Protein AF-A0A6V7KI83-F1 (afdb_monomer_lite)

Organism: NCBI:txid1563983

Secondary structure (DSSP, 8-state):
--TTT-THHHHHIIIIIISHHHHHHHIIIIIIHHHHHHHHTTB-TTSSB-----

Sequence (54 aa):
ENLEHCDFIALRNMVIRTHLQDLKEVTNNVHYENFRCRTLAGLGVDGKPTRISN

Structure (mmCIF, N/CA/C/O backbone):
data_AF-A0A6V7KI83-F1
#
_entry.id   AF-A0A6V7KI83-F1
#
loop_
_atom_site.group_PDB
_atom_site.id
_atom_site.type_symbol
_atom_site.label_atom_id
_atom_site.label_alt_id
_atom_site.label_comp_id
_atom_site.label_asym_id
_atom_site.label_entity_id
_atom_site.label_seq_id
_atom_site.pdbx_PDB_ins_code
_atom_site.Cartn_x
_atom_site.Cartn_y
_atom_site.Cartn_z
_atom_site.occupancy
_atom_site.B_iso_or_equiv
_atom_site.auth_seq_id
_atom_site.auth_comp_id
_atom_site.auth_asym_id
_atom_site.auth_atom_id
_atom_site.pdbx_PDB_model_num
ATOM 1 N N . GLU A 1 1 ? -11.619 4.524 20.735 1.00 55.66 1 GLU A N 1
ATOM 2 C CA . GLU A 1 1 ? -12.226 4.769 19.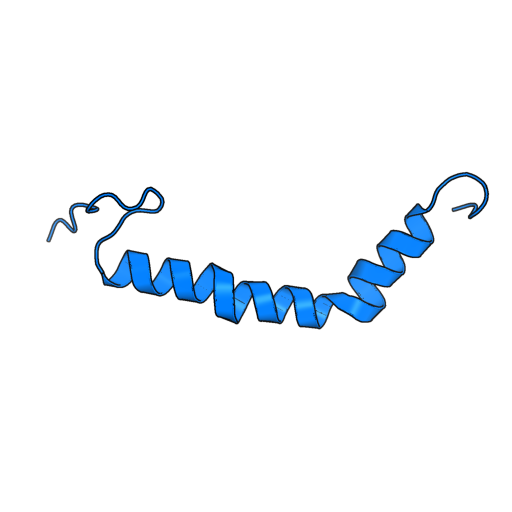411 1.00 55.66 1 GLU A CA 1
ATOM 3 C C . GLU A 1 1 ? -13.739 4.770 19.597 1.00 55.66 1 GLU A C 1
ATOM 5 O O . GLU A 1 1 ? -14.292 3.719 19.889 1.00 55.66 1 GLU A O 1
ATOM 10 N N . ASN A 1 2 ? -14.380 5.939 19.578 1.00 59.56 2 ASN A N 1
ATOM 11 C CA . ASN A 1 2 ? -15.833 6.043 19.731 1.00 59.56 2 ASN A CA 1
ATOM 12 C C . ASN A 1 2 ? -16.465 6.100 18.331 1.00 59.56 2 ASN A C 1
ATOM 14 O O . ASN A 1 2 ? -16.101 6.974 17.544 1.00 59.56 2 ASN A O 1
ATOM 18 N N . LEU A 1 3 ? -17.378 5.174 18.030 1.00 61.88 3 LEU A N 1
ATOM 19 C CA . LEU A 1 3 ? -18.087 5.083 16.746 1.00 61.88 3 LEU A CA 1
ATOM 20 C C . LEU A 1 3 ? -18.940 6.329 16.448 1.00 61.88 3 LEU A C 1
ATOM 22 O O . LEU A 1 3 ? -19.266 6.572 15.295 1.00 61.88 3 LEU A O 1
ATO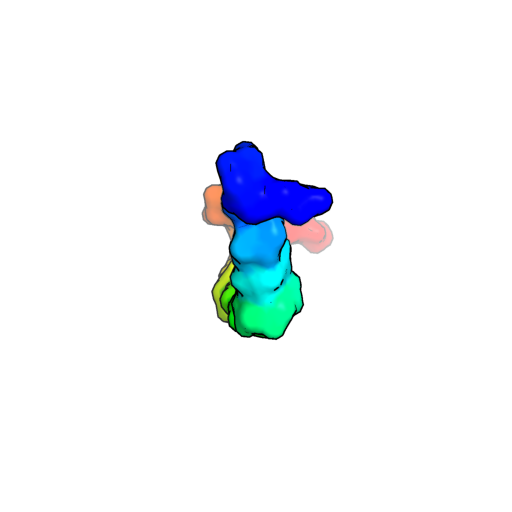M 26 N N . GLU A 1 4 ? -19.267 7.135 17.462 1.00 69.38 4 GLU A N 1
ATOM 27 C CA . GLU A 1 4 ? -20.036 8.379 17.306 1.00 69.38 4 GLU A CA 1
ATOM 28 C C . GLU A 1 4 ? -19.200 9.569 16.809 1.00 69.38 4 GLU A C 1
ATOM 30 O O . GLU A 1 4 ? -19.755 10.598 16.431 1.00 69.38 4 GLU A O 1
ATOM 35 N N . HIS A 1 5 ? -17.865 9.458 16.817 1.00 77.62 5 HIS A N 1
ATOM 36 C CA . HIS A 1 5 ? -16.970 10.566 16.463 1.00 77.62 5 HIS A CA 1
ATOM 37 C C . HIS A 1 5 ? -16.223 10.370 15.143 1.00 77.62 5 HIS A C 1
ATOM 39 O O . HIS A 1 5 ? -15.747 11.357 14.581 1.00 77.62 5 HIS A O 1
ATOM 45 N N . CYS A 1 6 ? -16.096 9.136 14.644 1.00 78.56 6 CYS A N 1
ATOM 46 C CA . CYS A 1 6 ? -15.562 8.865 13.311 1.00 78.56 6 CYS A CA 1
ATOM 47 C C . CYS A 1 6 ? -15.797 7.417 12.858 1.00 78.56 6 CYS A C 1
ATOM 49 O O . CYS A 1 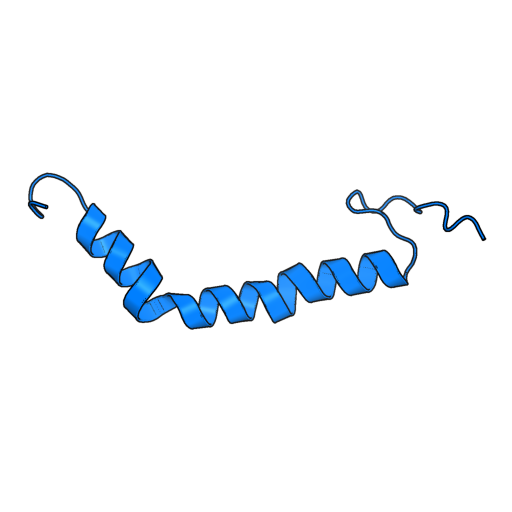6 ? -15.842 6.481 13.658 1.00 78.56 6 CYS A O 1
ATOM 51 N N . ASP A 1 7 ? -15.780 7.221 11.541 1.00 87.06 7 ASP A N 1
ATOM 52 C CA . ASP A 1 7 ? -15.892 5.905 10.902 1.00 87.06 7 ASP A CA 1
ATOM 53 C C . ASP A 1 7 ? -14.583 5.100 10.922 1.00 87.06 7 ASP A C 1
ATOM 55 O O . ASP A 1 7 ? -14.445 4.093 10.228 1.00 87.06 7 ASP A O 1
ATOM 59 N N . PHE A 1 8 ? -13.588 5.519 11.710 1.00 89.06 8 PHE A N 1
ATOM 60 C CA . PHE A 1 8 ? -12.251 4.926 11.697 1.00 89.06 8 PHE A CA 1
ATOM 61 C C . PHE A 1 8 ? -12.273 3.417 11.975 1.00 89.06 8 PHE A C 1
ATOM 63 O O . PHE A 1 8 ? -11.592 2.650 11.295 1.00 89.06 8 PHE A O 1
ATOM 70 N N . ILE A 1 9 ? -13.106 2.967 12.919 1.00 86.88 9 ILE A N 1
ATOM 71 C CA . ILE A 1 9 ? -13.240 1.538 13.236 1.00 86.88 9 ILE A CA 1
ATOM 72 C C . ILE A 1 9 ? -13.851 0.771 12.058 1.00 86.88 9 ILE A C 1
ATOM 74 O O . ILE A 1 9 ? -13.380 -0.321 11.729 1.00 86.88 9 ILE A O 1
ATOM 78 N N . ALA A 1 10 ? -14.887 1.329 11.424 1.00 87.75 10 ALA A N 1
ATOM 79 C CA . ALA A 1 10 ? -15.550 0.712 10.280 1.00 87.75 10 ALA A CA 1
ATOM 80 C C . ALA A 1 10 ? -14.585 0.604 9.093 1.00 87.75 10 ALA A C 1
ATOM 82 O O . ALA A 1 10 ? -14.416 -0.482 8.539 1.00 87.75 10 ALA A O 1
ATOM 83 N N . LEU A 1 11 ? -13.863 1.687 8.788 1.00 90.94 11 LEU A N 1
ATOM 84 C CA . LEU A 1 11 ? -12.852 1.725 7.737 1.00 90.94 11 LEU A CA 1
ATOM 85 C C . LEU A 1 11 ? -11.712 0.733 8.005 1.00 90.94 11 LEU A C 1
ATOM 87 O O . LEU A 1 11 ? -11.365 -0.058 7.130 1.00 90.94 11 LEU A O 1
ATOM 91 N N . ARG A 1 12 ? -11.160 0.711 9.224 1.00 92.94 12 ARG A N 1
ATOM 92 C CA . ARG A 1 12 ? -10.097 -0.229 9.612 1.00 92.94 12 ARG A CA 1
ATOM 93 C C . ARG A 1 12 ? -10.545 -1.677 9.447 1.00 92.94 12 ARG A C 1
ATOM 95 O O . ARG A 1 12 ? -9.800 -2.497 8.917 1.00 92.94 12 ARG A O 1
ATOM 102 N N . ASN A 1 13 ? -11.747 -2.006 9.916 1.00 90.56 13 ASN A N 1
ATOM 103 C CA . ASN A 1 13 ? -12.272 -3.363 9.815 1.00 90.56 13 ASN A CA 1
ATOM 104 C C . ASN A 1 13 ? -12.530 -3.747 8.355 1.00 90.56 13 ASN A C 1
ATOM 106 O O . ASN A 1 13 ? -12.157 -4.847 7.958 1.00 90.56 13 ASN A O 1
ATOM 110 N N . MET A 1 14 ? -13.088 -2.839 7.554 1.00 92.81 14 MET A N 1
ATOM 111 C CA . MET A 1 14 ? -13.294 -3.056 6.126 1.00 92.81 14 MET A CA 1
ATOM 112 C C . MET A 1 14 ? -11.966 -3.345 5.413 1.00 92.81 14 MET A C 1
ATOM 114 O O . MET A 1 14 ? -11.839 -4.356 4.731 1.00 92.81 14 MET A O 1
ATOM 118 N N . VAL A 1 15 ? -10.952 -2.502 5.619 1.00 92.50 15 VAL A N 1
ATOM 119 C CA . VAL A 1 15 ? -9.659 -2.633 4.936 1.00 92.50 15 VAL A CA 1
ATOM 120 C C . VAL A 1 15 ? -8.888 -3.862 5.411 1.00 92.50 15 VAL A C 1
ATOM 122 O O . VAL A 1 15 ? -8.404 -4.627 4.587 1.00 92.50 15 VAL A O 1
ATOM 125 N N . ILE A 1 16 ? -8.760 -4.073 6.723 1.00 92.06 16 ILE A N 1
ATOM 126 C CA . ILE A 1 16 ? -7.828 -5.071 7.270 1.00 92.06 16 ILE A CA 1
ATOM 127 C C . ILE A 1 16 ? -8.487 -6.439 7.448 1.00 92.06 16 ILE A C 1
ATOM 129 O O . ILE A 1 16 ? -7.844 -7.458 7.208 1.00 92.06 16 ILE A O 1
ATOM 133 N N . ARG A 1 17 ? -9.747 -6.490 7.900 1.00 88.94 17 ARG A N 1
ATOM 134 C CA . ARG A 1 17 ? -10.391 -7.763 8.266 1.00 88.94 17 ARG A CA 1
ATOM 135 C C . ARG A 1 17 ? -11.107 -8.427 7.103 1.00 88.94 17 ARG A C 1
ATOM 137 O O . ARG A 1 17 ? -11.153 -9.650 7.080 1.00 88.94 17 ARG A O 1
ATOM 144 N N . THR A 1 18 ? -11.679 -7.651 6.184 1.00 91.19 18 THR A N 1
ATOM 145 C CA . THR A 1 18 ? -12.514 -8.210 5.111 1.00 91.19 18 THR A CA 1
ATOM 146 C C . THR A 1 18 ? -11.905 -8.068 3.720 1.00 91.19 18 THR A C 1
ATOM 148 O O . THR A 1 18 ? -11.968 -9.030 2.970 1.00 91.19 18 THR A O 1
ATOM 151 N N . HIS A 1 19 ? -11.258 -6.946 3.383 1.00 93.00 19 HIS A N 1
ATOM 152 C CA . HIS A 1 19 ? -10.852 -6.669 1.992 1.00 93.00 19 HIS A CA 1
ATOM 153 C C . HIS A 1 19 ? -9.340 -6.735 1.729 1.00 93.00 19 HIS A C 1
ATOM 155 O O . HIS A 1 19 ? -8.909 -6.564 0.591 1.00 93.00 19 HIS A O 1
ATOM 161 N N . LEU A 1 20 ? -8.503 -6.981 2.744 1.00 96.50 20 LEU A N 1
ATOM 162 C CA . LE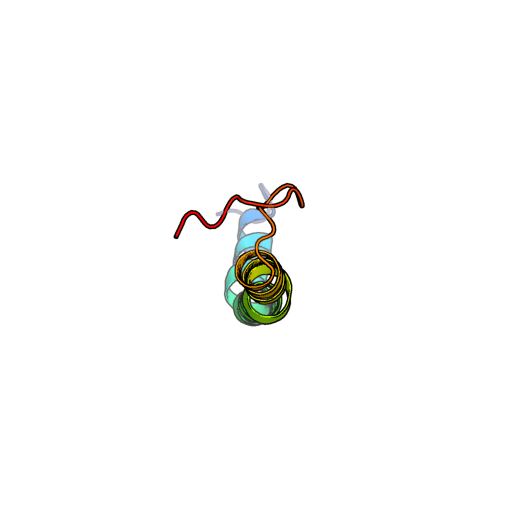U A 1 20 ? -7.043 -6.936 2.576 1.00 96.50 20 LEU A CA 1
ATOM 163 C C . LEU A 1 20 ? -6.538 -7.944 1.539 1.00 96.50 20 LEU A C 1
ATOM 165 O O . LEU A 1 20 ? -5.599 -7.656 0.798 1.00 96.50 20 LEU A O 1
ATOM 169 N N . GLN A 1 21 ? -7.140 -9.132 1.503 1.00 96.38 21 GLN A N 1
ATOM 170 C CA . GLN A 1 21 ? -6.731 -10.178 0.576 1.00 96.38 21 GLN A CA 1
ATOM 171 C C . GLN A 1 21 ? -7.056 -9.795 -0.873 1.00 96.38 21 GLN A C 1
ATOM 173 O O . GLN A 1 21 ? -6.168 -9.881 -1.719 1.00 96.38 21 GLN A O 1
ATOM 178 N N . ASP A 1 22 ? -8.252 -9.270 -1.130 1.00 96.12 22 ASP A N 1
ATOM 179 C CA . ASP A 1 22 ? -8.654 -8.784 -2.453 1.00 96.12 22 ASP A CA 1
ATOM 180 C C . ASP A 1 22 ? -7.777 -7.606 -2.899 1.00 96.12 22 ASP A C 1
ATOM 182 O O . ASP A 1 22 ? -7.311 -7.560 -4.036 1.00 96.12 22 ASP A O 1
ATOM 186 N N . LEU A 1 23 ? -7.462 -6.676 -1.987 1.00 97.19 23 LEU A N 1
ATOM 187 C CA . LEU A 1 23 ? -6.549 -5.562 -2.268 1.00 97.19 23 LEU A CA 1
ATOM 188 C C . LEU A 1 23 ? -5.156 -6.056 -2.679 1.00 97.19 23 LEU A C 1
ATOM 190 O O . LEU A 1 23 ? -4.563 -5.526 -3.624 1.00 97.19 23 LEU A O 1
ATOM 194 N N . LYS A 1 24 ? -4.631 -7.085 -2.002 1.00 96.75 24 LYS A N 1
ATOM 195 C CA . LYS A 1 24 ? -3.364 -7.726 -2.383 1.00 96.75 24 LYS A CA 1
ATOM 196 C C . LYS A 1 24 ? -3.468 -8.394 -3.751 1.00 96.75 24 LYS A C 1
ATOM 198 O O . LYS A 1 24 ? -2.546 -8.255 -4.551 1.00 96.75 24 LYS A O 1
ATOM 203 N N . GLU A 1 25 ? -4.564 -9.093 -4.024 1.00 97.69 25 GLU A N 1
ATOM 204 C CA . GLU A 1 25 ? -4.780 -9.785 -5.293 1.00 97.69 25 GLU A CA 1
ATOM 205 C C . GLU A 1 25 ? -4.847 -8.809 -6.471 1.00 97.69 25 GLU A C 1
ATOM 207 O 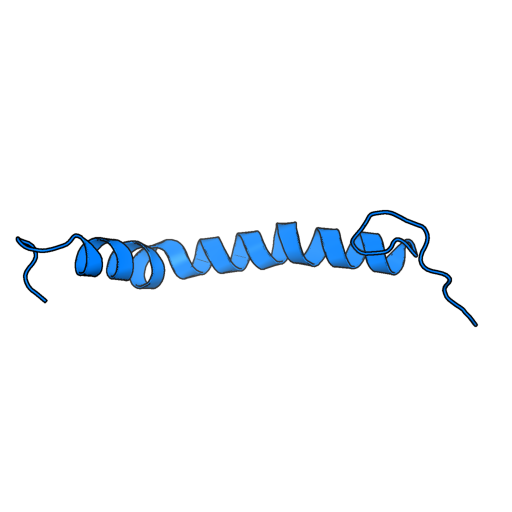O . GLU A 1 25 ? -4.125 -8.986 -7.450 1.00 97.69 25 GLU A O 1
ATOM 212 N N . VAL A 1 26 ? -5.625 -7.731 -6.353 1.00 97.75 26 VAL A N 1
ATOM 213 C CA . VAL A 1 26 ? -5.703 -6.674 -7.375 1.00 97.75 26 VAL A CA 1
ATOM 214 C C . VAL A 1 26 ? -4.337 -6.021 -7.576 1.00 97.75 26 VAL A C 1
ATOM 216 O O . VAL A 1 26 ? -3.895 -5.821 -8.709 1.00 97.75 26 VAL A O 1
ATOM 219 N N . THR A 1 27 ? -3.623 -5.735 -6.487 1.00 97.69 27 THR A N 1
ATOM 220 C CA . THR A 1 27 ? -2.276 -5.157 -6.570 1.00 97.69 27 THR A CA 1
ATOM 221 C C . THR A 1 27 ? -1.319 -6.072 -7.324 1.00 97.69 27 THR A C 1
ATOM 223 O O . THR A 1 27 ? -0.578 -5.601 -8.185 1.00 97.69 27 THR A O 1
ATOM 226 N N . ASN A 1 28 ? -1.359 -7.374 -7.056 1.00 97.31 28 ASN A N 1
ATOM 227 C CA . ASN A 1 28 ? -0.499 -8.345 -7.716 1.00 97.31 28 ASN A CA 1
ATOM 228 C C . ASN A 1 28 ? -0.887 -8.552 -9.190 1.00 97.31 28 ASN A C 1
ATOM 230 O O . ASN A 1 28 ? -0.083 -8.349 -10.095 1.00 97.31 28 ASN A O 1
ATOM 234 N N . ASN A 1 29 ? -2.141 -8.917 -9.439 1.00 97.25 29 ASN A N 1
ATOM 235 C CA . ASN A 1 29 ? -2.585 -9.394 -10.747 1.00 97.25 29 ASN A CA 1
ATOM 236 C C . ASN A 1 29 ? -2.818 -8.261 -11.747 1.00 97.25 29 ASN A C 1
ATOM 238 O O . ASN A 1 29 ? -2.789 -8.495 -12.952 1.00 97.25 29 ASN A O 1
ATOM 242 N N . VAL A 1 30 ? -3.053 -7.037 -11.265 1.00 96.56 30 VAL A N 1
ATOM 243 C CA . VAL A 1 30 ? -3.290 -5.875 -12.124 1.00 96.56 30 VAL A CA 1
ATOM 244 C C . VAL A 1 30 ? -2.098 -4.938 -12.081 1.00 96.56 30 VAL A C 1
ATOM 246 O O . VAL A 1 30 ? -1.448 -4.725 -13.100 1.00 96.56 30 VAL A O 1
ATOM 249 N N . HIS A 1 31 ? -1.796 -4.341 -10.929 1.00 96.12 31 HIS A N 1
ATOM 250 C CA . HIS A 1 31 ? -0.797 -3.271 -10.880 1.00 96.12 31 HIS A CA 1
ATOM 251 C C . HIS A 1 31 ? 0.623 -3.792 -11.116 1.00 96.12 31 HIS A C 1
ATOM 253 O O . HIS A 1 31 ? 1.340 -3.241 -11.955 1.00 96.12 31 HIS A O 1
ATOM 259 N N . TYR A 1 32 ? 1.009 -4.871 -10.435 1.00 95.56 32 TYR A N 1
ATOM 260 C CA . TYR A 1 32 ? 2.336 -5.456 -10.581 1.00 95.56 32 TYR A CA 1
ATOM 261 C C . TYR A 1 32 ? 2.523 -6.117 -11.948 1.00 95.56 32 TYR A C 1
ATOM 263 O O . TYR A 1 32 ? 3.506 -5.816 -12.620 1.00 95.56 32 TYR A O 1
ATOM 271 N N . GLU A 1 33 ? 1.577 -6.934 -12.417 1.00 95.31 33 GLU A N 1
ATOM 272 C CA . GLU A 1 33 ? 1.692 -7.546 -13.750 1.00 95.31 33 GLU A CA 1
ATOM 273 C C . GLU A 1 33 ? 1.725 -6.504 -14.878 1.00 95.31 33 GLU A C 1
ATOM 275 O O . GLU A 1 33 ? 2.543 -6.615 -15.791 1.00 95.31 33 GLU A O 1
ATOM 280 N N . ASN A 1 34 ? 0.930 -5.430 -14.797 1.00 93.62 34 ASN A N 1
ATOM 281 C CA . ASN A 1 34 ? 1.011 -4.343 -15.777 1.00 93.62 34 ASN A CA 1
ATOM 282 C C . ASN A 1 34 ? 2.381 -3.659 -15.769 1.00 93.62 34 ASN A C 1
ATOM 284 O O . ASN A 1 34 ? 2.922 -3.348 -16.832 1.00 93.62 34 ASN A O 1
ATOM 288 N N . PHE A 1 35 ? 2.941 -3.407 -14.584 1.00 92.00 35 PHE A N 1
ATOM 289 C CA . PHE A 1 35 ? 4.290 -2.866 -14.456 1.00 92.00 35 PHE A CA 1
ATOM 290 C C . PHE A 1 35 ? 5.326 -3.830 -15.050 1.00 92.00 35 PHE A C 1
ATOM 292 O O . PHE A 1 35 ? 6.110 -3.426 -15.906 1.00 92.00 35 PHE A O 1
ATOM 299 N N . ARG A 1 36 ? 5.269 -5.114 -14.682 1.00 92.00 36 ARG A N 1
ATOM 300 C CA . ARG A 1 36 ? 6.171 -6.169 -15.157 1.00 92.00 36 ARG A CA 1
ATOM 301 C C . ARG A 1 36 ? 6.166 -6.268 -16.680 1.00 92.00 36 ARG A C 1
ATOM 303 O O . ARG A 1 36 ? 7.231 -6.245 -17.293 1.00 92.00 36 ARG A O 1
ATOM 310 N N . CYS A 1 37 ? 4.986 -6.305 -17.296 1.00 91.38 37 CYS A N 1
ATOM 311 C CA . CYS A 1 37 ? 4.831 -6.321 -18.750 1.00 91.38 37 CYS A CA 1
ATOM 312 C C . CYS A 1 37 ? 5.465 -5.092 -19.413 1.00 91.38 37 CYS A C 1
ATOM 314 O O . CYS A 1 37 ? 6.178 -5.235 -20.403 1.00 91.38 37 CYS A O 1
ATOM 316 N N . ARG A 1 38 ? 5.255 -3.889 -18.859 1.00 88.50 38 ARG A N 1
ATOM 317 C CA . ARG A 1 38 ? 5.861 -2.653 -19.386 1.00 88.50 38 ARG A CA 1
ATOM 318 C C . ARG A 1 38 ? 7.381 -2.695 -19.290 1.00 88.50 38 ARG A C 1
ATOM 320 O O . ARG A 1 38 ? 8.047 -2.446 -20.288 1.00 88.50 38 ARG A O 1
ATOM 327 N N . THR A 1 39 ? 7.924 -3.077 -18.137 1.00 86.62 39 THR A N 1
ATOM 328 C CA . THR A 1 39 ? 9.374 -3.179 -17.933 1.00 86.62 39 THR A CA 1
ATOM 329 C C . THR A 1 39 ? 10.010 -4.192 -18.884 1.00 86.62 39 THR A C 1
ATOM 331 O O . THR A 1 39 ? 11.013 -3.876 -19.519 1.00 86.62 39 THR A O 1
ATOM 334 N N . LEU A 1 40 ? 9.412 -5.378 -19.040 1.00 87.94 40 LEU A N 1
ATOM 335 C CA . LEU A 1 40 ? 9.905 -6.408 -19.962 1.00 87.94 40 LEU A CA 1
ATOM 336 C C . LEU A 1 40 ? 9.801 -5.983 -21.433 1.00 87.94 40 LEU A C 1
ATOM 338 O O . LEU A 1 40 ? 10.650 -6.355 -22.237 1.00 87.94 40 LEU A O 1
ATOM 342 N N . ALA A 1 41 ? 8.805 -5.167 -21.782 1.00 88.44 41 ALA A N 1
ATOM 343 C CA . ALA A 1 41 ? 8.680 -4.562 -23.106 1.00 88.44 41 ALA A CA 1
ATOM 344 C C . ALA A 1 41 ? 9.642 -3.376 -23.335 1.00 88.44 41 ALA A C 1
ATOM 346 O O . ALA A 1 41 ? 9.588 -2.743 -24.389 1.00 88.44 41 ALA A O 1
ATOM 347 N N . GLY A 1 42 ? 10.497 -3.036 -22.361 1.00 83.19 42 GLY A N 1
ATOM 348 C CA . GLY A 1 42 ? 11.391 -1.879 -22.437 1.00 83.19 42 GLY A CA 1
ATOM 349 C C . GLY A 1 42 ? 10.662 -0.540 -22.364 1.00 83.19 42 GLY A C 1
ATOM 350 O O . GLY A 1 42 ? 11.181 0.472 -22.825 1.00 83.19 42 GLY A O 1
ATOM 351 N N . LEU A 1 43 ? 9.456 -0.512 -21.798 1.00 79.75 43 LEU A N 1
ATOM 352 C CA . LEU A 1 43 ? 8.680 0.698 -21.557 1.00 79.75 43 LEU A CA 1
ATOM 353 C C . LEU A 1 43 ? 8.898 1.166 -20.113 1.00 79.75 43 LEU A C 1
ATOM 355 O O . LEU A 1 43 ? 8.827 0.391 -19.161 1.00 79.75 43 LEU A O 1
ATOM 359 N N . GLY A 1 44 ? 9.157 2.459 -19.956 1.00 71.12 44 GLY A N 1
ATOM 360 C CA . GLY A 1 44 ? 9.209 3.144 -18.673 1.00 71.12 44 GLY A CA 1
ATOM 361 C C . GLY A 1 44 ? 7.830 3.258 -18.040 1.00 71.12 44 GLY A C 1
ATOM 362 O O . GLY A 1 44 ? 6.801 3.000 -18.670 1.00 71.12 44 GLY A O 1
ATOM 363 N N . VAL A 1 45 ? 7.806 3.672 -16.773 1.00 68.81 45 VAL A N 1
ATOM 364 C CA . VAL A 1 45 ? 6.567 3.885 -16.003 1.00 68.81 45 VAL A CA 1
ATOM 365 C C . VAL A 1 45 ? 5.633 4.921 -16.643 1.00 68.81 45 VAL A C 1
ATOM 367 O O . VAL A 1 45 ? 4.424 4.859 -16.453 1.00 68.81 45 VAL A O 1
ATOM 370 N N . ASP A 1 46 ? 6.179 5.824 -17.455 1.00 73.94 46 ASP A N 1
ATOM 371 C CA . ASP A 1 46 ? 5.480 6.839 -18.246 1.00 73.94 46 ASP A CA 1
ATOM 372 C C . ASP A 1 46 ? 5.089 6.356 -19.657 1.00 73.94 46 ASP A C 1
ATOM 374 O O . ASP A 1 46 ? 4.588 7.132 -20.469 1.00 73.94 46 ASP A O 1
ATOM 378 N N . GLY A 1 47 ? 5.318 5.076 -19.972 1.00 63.91 47 GLY A N 1
ATOM 379 C CA . GLY A 1 47 ? 5.038 4.484 -21.280 1.00 63.91 47 GLY A CA 1
ATOM 380 C C . GLY A 1 47 ? 6.040 4.868 -22.369 1.00 63.91 47 GLY A C 1
ATOM 381 O O . GLY A 1 47 ? 5.856 4.474 -23.520 1.00 63.91 47 GLY A O 1
ATOM 382 N N . LYS A 1 48 ? 7.104 5.610 -22.037 1.00 68.50 48 LYS A N 1
ATOM 383 C CA . LYS A 1 48 ? 8.168 5.929 -22.992 1.00 68.50 48 LYS A CA 1
ATOM 384 C C . LYS A 1 48 ? 9.159 4.778 -23.089 1.00 68.50 48 LYS A C 1
ATOM 386 O O . LYS A 1 48 ? 9.396 4.119 -22.083 1.00 68.50 48 LYS A O 1
ATOM 391 N N . PRO A 1 49 ? 9.781 4.537 -24.251 1.00 66.81 49 PRO A N 1
ATOM 392 C CA . PRO A 1 49 ? 10.852 3.557 -24.354 1.00 66.81 49 PRO A CA 1
ATOM 393 C C . PRO A 1 49 ? 11.951 3.890 -23.338 1.00 66.81 49 PRO A C 1
ATOM 395 O O . PRO A 1 49 ? 12.609 4.929 -23.430 1.00 66.81 49 PRO A O 1
ATOM 398 N N . THR A 1 50 ? 12.134 3.021 -22.349 1.00 67.12 50 THR A N 1
ATOM 399 C CA . THR A 1 50 ? 13.298 3.0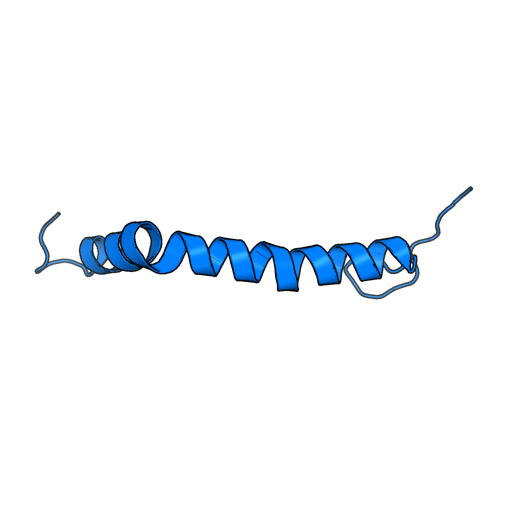63 -21.474 1.00 67.12 50 THR A CA 1
ATOM 400 C C . THR A 1 50 ? 14.443 2.500 -22.290 1.00 67.12 50 THR A C 1
ATOM 402 O O . THR A 1 50 ? 14.363 1.381 -22.793 1.00 67.12 50 THR A O 1
ATOM 405 N N . ARG A 1 51 ? 15.506 3.287 -22.470 1.00 64.94 51 ARG A N 1
ATOM 406 C CA . ARG A 1 51 ? 16.735 2.797 -23.094 1.00 64.94 51 ARG A CA 1
ATOM 407 C C . ARG A 1 51 ? 17.278 1.666 -22.227 1.00 64.94 51 ARG A C 1
ATOM 409 O O . ARG A 1 51 ? 17.917 1.931 -21.214 1.00 64.94 51 ARG A O 1
ATOM 416 N N . ILE A 1 52 ? 17.011 0.422 -22.613 1.00 64.81 52 ILE A N 1
ATOM 417 C CA . ILE A 1 52 ? 17.727 -0.729 -22.076 1.00 64.81 52 ILE A CA 1
ATOM 418 C C . ILE A 1 52 ? 19.132 -0.612 -22.672 1.00 64.81 52 ILE A C 1
ATOM 420 O O . ILE A 1 52 ? 19.377 -1.034 -23.799 1.00 64.81 52 ILE A O 1
ATOM 424 N N . SER A 1 53 ? 20.012 0.114 -21.979 1.00 57.22 53 SER A N 1
ATOM 425 C CA . SER A 1 53 ? 21.428 0.147 -22.327 1.00 57.22 53 SER A CA 1
ATOM 426 C C . SER A 1 53 ? 21.979 -1.234 -22.007 1.00 57.22 53 SER A C 1
ATOM 428 O O . SER A 1 53 ? 21.974 -1.632 -20.843 1.00 57.22 53 SER A O 1
ATOM 430 N N . ASN A 1 54 ? 22.377 -1.957 -23.050 1.00 49.75 54 ASN A N 1
ATOM 431 C CA . ASN A 1 54 ? 23.258 -3.111 -22.924 1.00 49.75 54 ASN A CA 1
ATOM 432 C C . ASN A 1 54 ? 24.712 -2.631 -22.872 1.00 49.75 54 ASN A C 1
ATOM 434 O O . ASN A 1 54 ? 24.974 -1.537 -23.431 1.00 49.75 54 ASN A O 1
#

Radius of gyration: 18.64 Å; chains: 1; bounding box: 43×21×44 Å

Foldseek 3Di:
DDVVPDCVVVVCCCCPVPCVVVVVVCCVPPVVVVVVVCVVVCADPVRHRPPPDD

pLDDT: mean 83.94, std 13.44, range [49.75, 97.75]

InterPro domains:
  IPR027417 P-loop containing nucleoside triphosphate hydrolase [G3DSA:3.40.50.300] (1-42)
  IPR030379 Septin-type guanine nucleotide-binding (G) domain [PF00735] (1-43)
  IPR030379 Septin-type guanine nucleotide-binding (G) domain [PS51719] (1-42)